Protein AF-A0A1C5D4K8-F1 (afdb_monomer_lite)

Radius of gyration: 14.83 Å; chains: 1; bounding box: 36×21×42 Å

Secondary structure (DSSP, 8-state):
-HHHHHHHHHHHHHHHTT--GGGS--EEE-SSSTTTTGGGS-HHHHHHHHHHHHTTT--EEEPPPP-TTSTT---HHHHHHIIIIIGGG---

pLDDT: mean 91.22, std 8.21, range [56.88, 98.19]

Structure (mmCIF, N/CA/C/O backbone):
data_AF-A0A1C5D4K8-F1
#
_entry.id   AF-A0A1C5D4K8-F1
#
loop_
_atom_site.group_PDB
_atom_site.id
_atom_site.type_symbol
_atom_site.label_atom_id
_atom_site.label_alt_id
_atom_site.label_comp_id
_atom_site.label_asym_id
_atom_site.label_entity_id
_atom_site.label_seq_id
_atom_site.pdbx_PDB_ins_code
_atom_site.Cartn_x
_atom_site.Cartn_y
_atom_site.Cartn_z
_atom_site.occupancy
_atom_site.B_iso_or_equiv
_atom_site.auth_seq_id
_atom_site.auth_comp_id
_atom_site.auth_asym_id
_atom_site.auth_atom_id
_atom_site.pdbx_PDB_model_num
ATOM 1 N N . ALA A 1 1 ? -9.056 9.742 -3.599 1.00 64.94 1 ALA A N 1
ATOM 2 C CA . ALA A 1 1 ? -10.451 10.151 -3.304 1.00 64.94 1 ALA A CA 1
ATOM 3 C C . ALA A 1 1 ? -11.399 8.954 -3.159 1.00 64.94 1 ALA A C 1
ATOM 5 O O . ALA A 1 1 ? -12.005 8.819 -2.104 1.00 64.94 1 ALA A O 1
ATOM 6 N N . ALA A 1 2 ? -11.522 8.067 -4.160 1.00 85.00 2 ALA A N 1
ATOM 7 C CA . ALA A 1 2 ? -12.464 6.937 -4.096 1.00 85.00 2 ALA A CA 1
ATOM 8 C C . ALA A 1 2 ? -12.190 5.955 -2.937 1.00 85.00 2 ALA A C 1
ATOM 10 O O . ALA A 1 2 ? -13.124 5.598 -2.223 1.00 85.00 2 ALA A O 1
ATOM 11 N N . ILE A 1 3 ? -10.921 5.583 -2.722 1.00 90.06 3 ILE A N 1
ATOM 12 C CA . ILE A 1 3 ? -10.505 4.655 -1.654 1.00 90.06 3 ILE A CA 1
ATOM 13 C C . ILE A 1 3 ? -10.756 5.252 -0.264 1.00 90.06 3 ILE A C 1
ATOM 15 O O . ILE A 1 3 ? -11.419 4.622 0.550 1.00 90.06 3 ILE A O 1
ATOM 19 N N . GLY A 1 4 ? -10.341 6.499 -0.013 1.00 92.06 4 GLY A N 1
ATOM 20 C CA . GLY A 1 4 ? -10.635 7.183 1.257 1.00 92.06 4 GLY A CA 1
ATOM 21 C C . GLY A 1 4 ? -12.135 7.202 1.581 1.00 92.06 4 GLY A C 1
ATOM 22 O O . GLY A 1 4 ? -12.541 6.829 2.675 1.00 92.06 4 GLY A O 1
ATOM 23 N N . GLY A 1 5 ? -12.987 7.484 0.588 1.00 94.69 5 GLY A N 1
ATOM 24 C CA . GLY A 1 5 ? -14.439 7.402 0.772 1.00 94.69 5 GLY A CA 1
ATOM 25 C C . GLY A 1 5 ? -14.971 5.981 1.028 1.00 94.69 5 GLY A C 1
ATOM 26 O O . GLY A 1 5 ? -16.022 5.832 1.647 1.00 94.69 5 GLY A O 1
ATOM 27 N N . GLN A 1 6 ? -14.298 4.924 0.556 1.00 94.12 6 GLN A N 1
ATOM 28 C CA . GLN A 1 6 ? -14.633 3.536 0.912 1.00 94.12 6 GLN A CA 1
ATOM 29 C C . GLN A 1 6 ? -14.269 3.239 2.371 1.00 94.12 6 GLN A C 1
ATOM 31 O O . GLN A 1 6 ? -15.103 2.681 3.082 1.00 94.12 6 GLN A O 1
ATOM 36 N N . ILE A 1 7 ? -13.085 3.667 2.819 1.00 95.50 7 ILE A N 1
ATOM 37 C CA . ILE A 1 7 ? -12.619 3.514 4.205 1.00 95.50 7 ILE A CA 1
ATOM 38 C C . ILE A 1 7 ? -13.553 4.233 5.186 1.00 95.50 7 ILE A C 1
ATOM 40 O O . ILE A 1 7 ? -13.984 3.637 6.170 1.00 95.50 7 ILE A O 1
ATOM 44 N N . GLU A 1 8 ? -13.968 5.465 4.884 1.00 96.19 8 GLU A N 1
ATOM 45 C CA . GLU A 1 8 ? -14.923 6.206 5.720 1.00 96.19 8 GLU A CA 1
ATOM 46 C C . GLU A 1 8 ? -16.270 5.482 5.864 1.00 96.19 8 GLU A C 1
ATOM 48 O O . GLU A 1 8 ? -16.845 5.410 6.955 1.00 96.19 8 GLU A O 1
ATOM 53 N N . ARG A 1 9 ? -16.797 4.932 4.762 1.00 96.94 9 ARG A N 1
ATOM 54 C CA . ARG A 1 9 ? -18.059 4.177 4.788 1.00 96.94 9 ARG A CA 1
ATOM 55 C C . ARG A 1 9 ? -17.922 2.865 5.553 1.00 96.94 9 ARG A C 1
ATOM 57 O O . ARG A 1 9 ? -18.848 2.509 6.277 1.00 96.94 9 ARG A O 1
ATOM 64 N N . LEU A 1 10 ? -16.787 2.178 5.416 1.00 96.81 10 LEU A N 1
ATOM 65 C CA . LEU A 1 10 ? -16.482 0.977 6.190 1.00 96.81 10 LEU A CA 1
ATOM 66 C C . LEU A 1 10 ? -16.436 1.293 7.689 1.00 96.81 10 LEU A C 1
ATOM 68 O O . LEU A 1 10 ? -17.107 0.623 8.467 1.00 96.81 10 LEU A O 1
ATOM 72 N N . GLY A 1 11 ? -15.725 2.354 8.081 1.00 96.69 11 GLY A N 1
ATOM 73 C CA . GLY A 1 11 ? -15.649 2.799 9.474 1.00 96.69 11 GLY A CA 1
ATOM 74 C C . GLY A 1 11 ? -17.026 3.099 10.070 1.00 96.69 11 GLY A C 1
ATOM 75 O O . GLY A 1 11 ? -17.326 2.666 11.181 1.00 96.69 11 GLY A O 1
ATOM 76 N N . ARG A 1 12 ? -17.907 3.758 9.305 1.00 98.06 12 ARG A N 1
ATOM 77 C CA . ARG A 1 12 ? -19.297 4.004 9.723 1.00 98.06 12 ARG A CA 1
ATOM 78 C C . ARG A 1 12 ? -20.084 2.709 9.926 1.00 98.06 12 ARG A C 1
ATOM 80 O O . ARG A 1 12 ? -20.738 2.565 10.952 1.00 98.06 12 ARG A O 1
ATOM 87 N N . ALA A 1 13 ? -19.990 1.770 8.986 1.00 98.06 13 ALA A N 1
ATOM 88 C CA . ALA A 1 13 ? -20.674 0.483 9.088 1.00 98.06 13 ALA A CA 1
ATOM 89 C C . ALA A 1 13 ? -20.181 -0.342 10.294 1.00 98.06 13 ALA A C 1
ATOM 91 O O . ALA A 1 13 ? -20.988 -0.952 10.991 1.00 98.06 13 ALA A O 1
ATOM 92 N N . CYS A 1 14 ? -18.875 -0.327 10.582 1.00 98.00 14 CYS A N 1
ATOM 93 C CA . CYS A 1 14 ? -18.316 -0.964 11.776 1.00 98.00 14 CYS A CA 1
ATOM 94 C C . CYS A 1 14 ? -18.842 -0.318 13.065 1.00 98.00 14 CYS A C 1
ATOM 96 O O . CYS A 1 14 ? -19.294 -1.032 13.959 1.00 98.00 14 CYS A O 1
ATOM 98 N N . ALA A 1 15 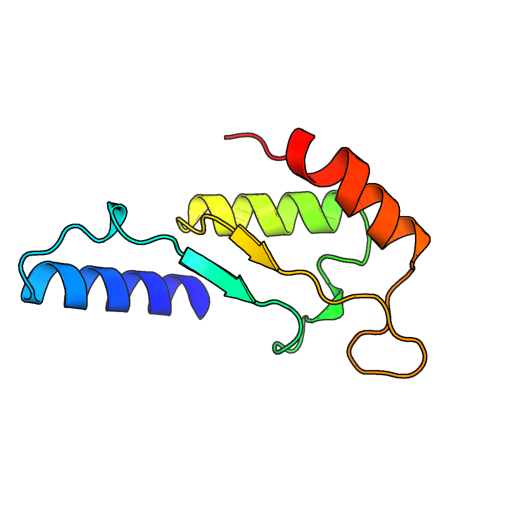? -18.869 1.017 13.134 1.00 97.25 15 ALA A N 1
ATOM 99 C CA . ALA A 1 15 ? -19.402 1.740 14.287 1.00 97.25 15 ALA A CA 1
ATOM 100 C C . ALA A 1 15 ? -20.890 1.428 14.537 1.00 97.25 15 ALA A C 1
ATOM 102 O O . ALA A 1 15 ? -21.279 1.172 15.675 1.00 97.25 15 ALA A O 1
ATOM 103 N N . GLU A 1 16 ? -21.713 1.381 13.483 1.00 98.19 16 GLU A N 1
ATOM 104 C CA . GLU A 1 16 ? -23.130 0.985 13.563 1.00 98.19 16 GLU A CA 1
ATOM 105 C C . GLU A 1 16 ? -23.310 -0.462 14.051 1.00 98.19 16 GLU A C 1
ATOM 107 O O . GLU A 1 16 ? -24.272 -0.766 14.757 1.00 98.19 16 GLU A O 1
ATOM 112 N N . ALA A 1 17 ? -22.369 -1.347 13.718 1.00 97.62 17 ALA A N 1
ATOM 113 C CA . ALA A 1 17 ? -22.356 -2.741 14.149 1.00 97.62 17 ALA A CA 1
ATOM 114 C C . ALA A 1 17 ? -21.710 -2.968 15.532 1.00 97.62 17 ALA A C 1
ATOM 116 O O . ALA A 1 17 ? -21.677 -4.107 15.997 1.00 97.62 17 ALA A O 1
ATOM 117 N N . GLY A 1 18 ? -21.186 -1.924 16.191 1.00 97.62 18 GLY A N 1
ATOM 118 C CA . GLY A 1 18 ? -20.465 -2.052 17.463 1.00 97.62 18 GLY A CA 1
ATOM 119 C C . GLY A 1 18 ? -19.121 -2.780 17.343 1.00 97.62 18 GLY A C 1
ATOM 120 O O . GLY A 1 18 ? -18.705 -3.454 18.282 1.00 97.62 18 GLY A O 1
ATOM 121 N N . ARG A 1 19 ? -18.462 -2.674 16.184 1.00 97.38 19 ARG A N 1
ATOM 122 C CA . ARG A 1 19 ? -17.189 -3.325 15.860 1.00 97.38 19 ARG A CA 1
ATOM 123 C C . ARG A 1 19 ? -16.085 -2.290 15.649 1.00 97.38 19 ARG A C 1
ATOM 125 O O . ARG A 1 19 ? -16.333 -1.245 15.051 1.00 97.38 19 ARG A O 1
ATOM 132 N N . ASP A 1 20 ? -14.864 -2.605 16.072 1.00 95.50 20 ASP A N 1
ATOM 133 C CA . ASP A 1 20 ? -13.691 -1.790 15.758 1.00 95.50 20 ASP A CA 1
ATOM 134 C C . ASP A 1 20 ? -13.238 -2.033 14.298 1.00 95.50 20 ASP A C 1
ATOM 136 O O . ASP A 1 20 ? -12.919 -3.169 13.933 1.00 95.50 20 ASP A O 1
ATOM 140 N N . PRO A 1 21 ? -13.217 -1.008 13.421 1.00 94.06 21 PRO A N 1
ATOM 141 C CA . PRO A 1 21 ? -12.679 -1.150 12.068 1.00 94.06 21 PRO A CA 1
ATOM 142 C C . PRO A 1 21 ? -11.168 -1.437 12.025 1.00 94.06 21 PRO A C 1
ATOM 144 O O . PRO A 1 21 ? -10.690 -1.879 10.982 1.00 94.06 21 PRO A O 1
ATOM 147 N N . GLY A 1 22 ? -10.426 -1.201 13.112 1.00 93.50 22 GLY A N 1
ATOM 148 C CA . GLY A 1 22 ? -9.009 -1.548 13.242 1.00 93.50 22 GLY A CA 1
ATOM 149 C C . GLY A 1 22 ? -8.740 -3.055 13.312 1.00 93.50 22 GLY A C 1
ATOM 150 O O . GLY A 1 22 ? -7.644 -3.487 12.989 1.00 93.50 22 GLY A O 1
ATOM 151 N N . GLU A 1 23 ? -9.745 -3.870 13.650 1.00 94.38 23 GLU A N 1
ATOM 152 C CA . GLU A 1 23 ? -9.646 -5.341 13.648 1.00 94.38 23 GLU A CA 1
ATOM 153 C C . GLU A 1 23 ? -9.789 -5.961 12.243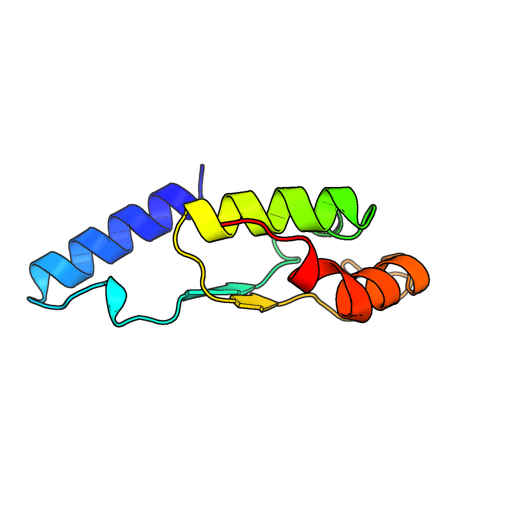 1.00 94.38 23 GLU A C 1
ATOM 155 O O . GLU A 1 23 ? -9.820 -7.184 12.097 1.00 94.38 23 GLU A O 1
ATOM 160 N N . LEU A 1 24 ? -9.996 -5.142 11.209 1.00 95.75 24 LEU A N 1
ATOM 161 C CA . LEU A 1 24 ? -10.130 -5.588 9.826 1.00 95.75 24 LEU A CA 1
ATOM 162 C C . LEU A 1 24 ? -8.828 -5.388 9.063 1.00 95.75 24 LEU A C 1
ATOM 164 O O . LEU A 1 24 ? -8.448 -4.242 8.816 1.00 95.75 24 LEU A O 1
ATOM 168 N N . ASP A 1 25 ? -8.264 -6.482 8.560 1.00 96.00 25 ASP A N 1
ATOM 169 C CA . ASP A 1 25 ? -7.241 -6.417 7.520 1.00 96.00 25 ASP A CA 1
ATOM 170 C C . ASP A 1 25 ? -7.861 -5.873 6.225 1.00 96.00 25 ASP A C 1
ATOM 172 O O . ASP A 1 25 ? -8.890 -6.356 5.731 1.00 96.00 25 ASP A O 1
ATOM 176 N N . LYS A 1 26 ? -7.247 -4.828 5.678 1.00 95.88 26 LYS A N 1
ATOM 177 C CA . LYS A 1 26 ? -7.697 -4.111 4.487 1.00 95.88 26 LYS A CA 1
ATOM 178 C C . LYS A 1 26 ? -6.690 -4.319 3.365 1.00 95.88 26 LYS A C 1
ATOM 180 O O . LYS A 1 26 ? -5.605 -3.746 3.358 1.00 95.88 26 LYS A O 1
ATOM 185 N N . ILE A 1 27 ? -7.091 -5.132 2.393 1.00 95.50 27 ILE A N 1
ATOM 186 C CA . ILE A 1 27 ? -6.268 -5.501 1.241 1.00 95.50 27 ILE A CA 1
ATOM 187 C C . ILE A 1 27 ? -6.676 -4.660 0.030 1.00 95.50 27 ILE A C 1
ATOM 189 O O . ILE A 1 27 ? -7.838 -4.675 -0.391 1.00 95.50 27 ILE A O 1
ATOM 193 N N . LEU A 1 28 ? -5.714 -3.966 -0.573 1.00 92.88 28 LEU A N 1
ATOM 194 C CA . LEU A 1 28 ? -5.891 -3.244 -1.826 1.00 92.88 28 LEU A CA 1
ATOM 195 C C . LEU A 1 28 ? -5.479 -4.110 -3.020 1.00 92.88 28 LEU A C 1
ATOM 197 O O . LEU A 1 28 ? -4.296 -4.356 -3.254 1.00 92.88 28 LEU A O 1
ATOM 201 N N . LEU A 1 29 ? -6.457 -4.504 -3.834 1.00 91.88 29 LEU A N 1
ATOM 202 C CA . LEU A 1 29 ? -6.205 -5.135 -5.129 1.00 91.88 29 LEU A CA 1
ATOM 203 C C . LEU A 1 29 ? -5.993 -4.070 -6.214 1.00 91.88 29 LEU A C 1
ATOM 205 O O . LEU A 1 29 ? -6.906 -3.303 -6.528 1.00 91.88 29 LEU A O 1
ATOM 209 N N . THR A 1 30 ? -4.787 -4.019 -6.782 1.00 89.12 30 THR A N 1
ATOM 210 C CA . THR A 1 30 ? -4.418 -3.043 -7.821 1.00 89.12 30 THR A CA 1
ATOM 211 C C . THR A 1 30 ? -4.822 -3.508 -9.226 1.00 89.12 30 THR A C 1
ATOM 213 O O . THR A 1 30 ? -5.333 -4.606 -9.403 1.00 89.12 30 THR A O 1
ATOM 216 N N . GLY A 1 31 ? -4.630 -2.667 -10.249 1.00 83.38 31 GLY A N 1
ATOM 217 C CA . GLY A 1 31 ? -4.762 -3.078 -11.656 1.00 83.38 31 GLY A CA 1
ATOM 218 C C . GLY A 1 31 ? -6.143 -2.895 -12.304 1.00 83.38 31 GLY A C 1
ATOM 219 O O . GLY A 1 31 ? -6.269 -3.068 -13.513 1.00 83.38 31 GLY A O 1
ATOM 220 N N . PHE A 1 32 ? -7.170 -2.500 -11.542 1.00 81.62 32 PHE A N 1
ATOM 221 C CA . PHE A 1 32 ? -8.546 -2.310 -12.042 1.00 81.62 32 PHE A CA 1
ATOM 222 C C . PHE A 1 32 ? -9.007 -0.844 -12.081 1.00 81.62 32 PHE A C 1
ATOM 224 O O . PHE A 1 32 ? -10.190 -0.565 -12.281 1.00 81.62 32 PHE A O 1
ATOM 231 N N . THR A 1 33 ? -8.087 0.102 -11.890 1.00 74.19 33 THR A N 1
ATOM 232 C CA . THR A 1 33 ? -8.340 1.544 -12.034 1.00 74.19 33 THR A CA 1
ATOM 233 C C . THR A 1 33 ? -7.629 2.092 -13.276 1.00 74.19 33 THR A C 1
ATOM 235 O O . THR A 1 33 ? -6.727 1.436 -13.799 1.00 74.19 33 THR A O 1
ATOM 238 N N . PRO A 1 34 ? -7.998 3.283 -13.786 1.00 66.75 34 PRO A N 1
ATOM 239 C CA . PRO A 1 34 ? -7.315 3.899 -14.928 1.00 66.75 34 PRO A CA 1
ATOM 240 C C . PRO A 1 34 ? -5.797 4.054 -14.737 1.00 66.75 34 PRO A C 1
ATOM 242 O O . PRO A 1 34 ? -5.048 4.048 -15.707 1.00 66.75 34 PRO A O 1
ATOM 245 N N . GLU A 1 35 ? -5.336 4.149 -13.490 1.00 65.69 35 GLU A N 1
ATOM 246 C CA . GLU A 1 35 ? -3.927 4.252 -13.106 1.00 65.69 35 GLU A CA 1
ATOM 247 C C . GLU A 1 35 ? -3.242 2.883 -12.896 1.00 65.69 35 GLU A C 1
ATOM 249 O O . GLU A 1 35 ? -2.186 2.825 -12.271 1.00 65.69 35 GLU A O 1
ATOM 254 N N . ALA A 1 36 ? -3.821 1.785 -13.402 1.00 67.31 36 ALA A N 1
ATOM 255 C CA . ALA A 1 36 ? -3.456 0.387 -13.123 1.00 67.31 36 ALA A CA 1
ATOM 256 C C . ALA A 1 36 ? -1.950 0.059 -13.134 1.00 67.31 36 ALA A C 1
ATOM 258 O O . ALA A 1 36 ? -1.492 -0.691 -12.276 1.00 67.31 36 ALA A O 1
ATOM 259 N N . ALA A 1 37 ? -1.184 0.616 -14.078 1.00 69.25 37 ALA A N 1
ATOM 260 C CA . ALA A 1 37 ? 0.261 0.384 -14.193 1.00 69.25 37 ALA A CA 1
ATOM 261 C C . ALA A 1 37 ? 1.122 1.449 -13.485 1.00 69.25 37 ALA A C 1
ATOM 263 O O . ALA A 1 37 ? 2.333 1.282 -13.362 1.00 69.25 37 ALA A O 1
ATOM 264 N N . GLY A 1 38 ? 0.512 2.539 -13.009 1.00 82.38 38 GLY A N 1
ATOM 265 C CA . GLY A 1 38 ? 1.176 3.670 -12.358 1.00 82.38 38 GLY A CA 1
ATOM 266 C C . GLY A 1 38 ? 2.168 3.277 -11.255 1.00 82.38 38 GLY A C 1
ATOM 267 O O . GLY A 1 38 ? 3.327 3.691 -11.348 1.00 82.38 38 GLY A O 1
ATOM 268 N N . PRO A 1 39 ? 1.787 2.448 -10.260 1.00 89.81 39 PRO A N 1
ATOM 269 C CA . PRO A 1 39 ? 2.707 2.052 -9.193 1.00 89.81 39 PRO A CA 1
ATOM 270 C C . PRO A 1 39 ? 3.863 1.159 -9.668 1.00 89.81 39 PRO A C 1
ATOM 272 O O . PRO A 1 39 ? 4.855 1.056 -8.966 1.00 89.81 39 PRO A O 1
ATOM 275 N N . LEU A 1 40 ? 3.781 0.539 -10.851 1.00 93.50 40 LEU A N 1
ATOM 276 C CA . LEU A 1 40 ? 4.845 -0.312 -11.405 1.00 93.50 40 LEU A CA 1
ATOM 277 C C . LEU A 1 40 ? 5.750 0.428 -12.406 1.00 93.50 40 LEU A C 1
ATOM 279 O O . LEU A 1 40 ? 6.551 -0.199 -13.095 1.00 93.50 40 LEU A O 1
ATOM 283 N N . SER A 1 41 ? 5.626 1.754 -12.511 1.00 92.88 41 SER A N 1
ATOM 284 C CA . SER A 1 41 ? 6.455 2.570 -13.410 1.00 92.88 41 SER A CA 1
ATOM 285 C C . SER A 1 41 ? 7.878 2.808 -12.882 1.00 92.88 41 SER A C 1
ATOM 287 O O . SER A 1 41 ? 8.799 3.018 -13.672 1.00 92.88 41 SER A O 1
ATOM 289 N N . SER A 1 42 ? 8.075 2.747 -11.562 1.00 95.12 42 SER A N 1
ATOM 290 C CA . SER A 1 42 ? 9.372 2.781 -10.878 1.00 95.12 42 SER A CA 1
ATOM 291 C C . SER A 1 42 ? 9.225 2.307 -9.425 1.00 95.12 42 SER A C 1
ATOM 293 O O . SER A 1 42 ? 8.111 2.208 -8.912 1.00 95.12 42 SER A O 1
ATOM 295 N N . VAL A 1 43 ? 10.347 2.049 -8.739 1.00 95.44 43 VAL A N 1
ATOM 296 C CA . VAL A 1 43 ? 10.340 1.744 -7.294 1.00 95.44 43 VAL A CA 1
ATOM 297 C C . VAL A 1 43 ? 9.804 2.935 -6.491 1.00 95.44 43 VAL A C 1
ATOM 299 O O . VAL A 1 43 ? 8.934 2.749 -5.649 1.00 95.44 43 VAL A O 1
ATOM 302 N N . ASP A 1 44 ? 10.234 4.160 -6.802 1.00 95.19 44 ASP A N 1
ATOM 303 C CA . ASP A 1 44 ? 9.753 5.368 -6.114 1.00 95.19 44 ASP A CA 1
ATOM 304 C C . ASP A 1 44 ? 8.240 5.565 -6.285 1.00 95.19 44 ASP A C 1
ATOM 306 O O . ASP A 1 44 ? 7.544 5.902 -5.329 1.00 95.19 44 ASP A O 1
ATOM 310 N N . ALA A 1 45 ? 7.709 5.305 -7.487 1.00 94.25 45 ALA A N 1
ATOM 311 C CA . ALA A 1 45 ? 6.273 5.385 -7.747 1.00 94.25 45 ALA A CA 1
ATOM 312 C C . ALA A 1 45 ? 5.492 4.357 -6.918 1.00 94.25 45 ALA A C 1
ATOM 314 O O . ALA A 1 45 ? 4.415 4.672 -6.405 1.00 94.25 45 ALA A O 1
ATOM 315 N N . PHE A 1 46 ? 6.037 3.147 -6.757 1.00 94.88 46 PHE A N 1
ATOM 316 C CA . PHE A 1 46 ? 5.475 2.150 -5.853 1.00 94.88 46 PHE A CA 1
ATOM 317 C C . PHE A 1 46 ? 5.505 2.628 -4.402 1.00 94.88 46 PHE A C 1
ATOM 319 O O . PHE A 1 46 ? 4.479 2.548 -3.737 1.00 94.88 46 PHE A O 1
ATOM 326 N N . VAL A 1 47 ? 6.635 3.144 -3.913 1.00 95.56 47 VAL A N 1
ATOM 327 C CA . VAL A 1 47 ? 6.779 3.593 -2.518 1.00 95.56 47 VAL A CA 1
ATOM 328 C C . VAL A 1 47 ? 5.821 4.746 -2.212 1.00 95.56 47 VAL A C 1
ATOM 330 O O . VAL A 1 47 ? 5.114 4.701 -1.208 1.00 95.56 47 VAL A O 1
ATOM 333 N N . GLU A 1 48 ? 5.709 5.737 -3.100 1.00 93.88 48 GLU A N 1
ATOM 334 C CA . GLU A 1 48 ? 4.754 6.844 -2.948 1.00 93.88 48 GLU A CA 1
ATOM 335 C C . GLU A 1 48 ? 3.299 6.351 -2.980 1.00 93.88 48 GLU A C 1
ATOM 337 O O . GLU A 1 48 ? 2.434 6.836 -2.244 1.00 93.88 48 GLU A O 1
ATOM 342 N N . PHE A 1 49 ? 2.992 5.392 -3.856 1.00 93.31 49 PHE A N 1
ATOM 343 C CA . PHE A 1 49 ? 1.678 4.765 -3.887 1.00 93.31 49 PHE A CA 1
ATOM 344 C C . PHE A 1 49 ? 1.409 4.021 -2.577 1.00 93.31 49 PHE A C 1
ATOM 346 O O . PHE A 1 49 ? 0.381 4.265 -1.952 1.00 93.31 49 PHE A O 1
ATOM 353 N N . ALA A 1 50 ? 2.319 3.157 -2.138 1.00 93.75 50 ALA A N 1
ATOM 354 C CA . ALA A 1 50 ? 2.152 2.335 -0.952 1.00 93.75 50 ALA A CA 1
ATOM 355 C C . ALA A 1 50 ? 2.029 3.177 0.322 1.00 93.75 50 ALA A C 1
ATOM 357 O O . ALA A 1 50 ? 1.086 2.968 1.080 1.00 93.75 50 ALA A O 1
ATOM 358 N N . GLY A 1 51 ? 2.880 4.194 0.494 1.00 93.69 51 GLY A N 1
ATOM 359 C CA . GLY A 1 51 ? 2.819 5.120 1.628 1.00 93.69 51 GLY A CA 1
ATOM 360 C C . GLY A 1 51 ? 1.464 5.822 1.736 1.00 93.69 51 GLY A C 1
ATOM 361 O O . GLY A 1 51 ? 0.811 5.754 2.772 1.00 93.69 51 GLY A O 1
ATOM 362 N N . ARG A 1 52 ? 0.951 6.384 0.634 1.00 92.81 52 ARG A N 1
ATOM 363 C CA . ARG A 1 52 ? -0.378 7.027 0.630 1.00 92.81 52 ARG A CA 1
ATOM 364 C C . ARG A 1 52 ? -1.524 6.075 0.969 1.00 92.81 52 ARG A C 1
ATOM 366 O O . ARG A 1 52 ? -2.552 6.517 1.472 1.00 92.81 52 ARG A O 1
ATOM 373 N N . HIS A 1 53 ? -1.405 4.789 0.643 1.00 93.00 53 HIS A N 1
ATOM 374 C CA . HIS A 1 53 ? -2.438 3.805 0.980 1.00 93.00 53 HIS A CA 1
ATOM 375 C C . HIS A 1 53 ? -2.295 3.293 2.417 1.00 93.00 53 HIS A C 1
ATOM 377 O O . HIS A 1 53 ? -3.318 3.062 3.061 1.00 93.00 53 HIS A O 1
ATOM 383 N N . ALA A 1 54 ? -1.071 3.205 2.939 1.00 93.31 54 ALA A N 1
ATOM 384 C CA . ALA A 1 54 ? -0.811 2.953 4.352 1.00 93.31 54 ALA A CA 1
ATOM 385 C C . ALA A 1 54 ? -1.383 4.083 5.230 1.00 93.31 54 ALA A C 1
ATOM 387 O O . ALA A 1 54 ? -2.099 3.805 6.187 1.00 93.31 54 ALA A O 1
ATOM 388 N N . GLU A 1 55 ? -1.212 5.353 4.837 1.00 93.00 55 GLU A N 1
ATOM 389 C CA . GLU A 1 55 ? -1.836 6.514 5.503 1.00 93.00 55 GLU A CA 1
ATOM 390 C C . GLU A 1 55 ? -3.377 6.442 5.531 1.00 93.00 55 GLU A C 1
ATOM 392 O O . GLU A 1 55 ? -4.023 7.006 6.415 1.00 93.00 55 GLU A O 1
ATOM 397 N N . LEU A 1 56 ? -3.989 5.737 4.572 1.00 92.94 56 LEU A N 1
ATOM 398 C CA . LEU A 1 56 ? -5.433 5.483 4.525 1.00 92.94 56 LEU A CA 1
ATOM 399 C C . LEU A 1 56 ? -5.860 4.236 5.324 1.00 92.94 56 LEU A C 1
ATOM 401 O O . LEU A 1 56 ? -7.052 3.923 5.356 1.00 92.94 56 LEU A O 1
ATOM 405 N N . GLY A 1 57 ? -4.920 3.532 5.957 1.00 93.38 57 GLY A N 1
ATOM 406 C CA . GLY A 1 57 ? -5.160 2.341 6.772 1.00 93.38 57 GLY A CA 1
ATOM 407 C C . GLY A 1 57 ? -5.291 1.036 5.982 1.00 93.38 57 GLY A C 1
ATOM 408 O O . GLY A 1 57 ? -5.996 0.134 6.441 1.00 93.38 57 GLY A O 1
ATOM 409 N N . MET A 1 58 ? -4.689 0.953 4.788 1.00 94.38 58 MET A N 1
ATOM 410 C CA . MET A 1 58 ? -4.518 -0.316 4.071 1.00 94.38 58 MET A CA 1
ATOM 411 C C . MET A 1 58 ? -3.354 -1.107 4.660 1.00 94.38 58 MET A C 1
ATOM 413 O O . MET A 1 58 ? -2.281 -0.552 4.884 1.00 94.38 58 MET A O 1
ATOM 417 N N . ASP A 1 59 ? -3.569 -2.406 4.831 1.00 94.75 59 ASP A N 1
ATOM 418 C CA . ASP A 1 59 ? -2.622 -3.325 5.462 1.00 94.75 59 ASP A CA 1
ATOM 419 C C . ASP A 1 59 ? -1.807 -4.098 4.411 1.00 94.75 59 ASP A C 1
ATOM 421 O O . ASP A 1 59 ? -0.634 -4.403 4.613 1.00 94.75 59 ASP A O 1
ATOM 425 N N . GLU A 1 60 ? -2.403 -4.367 3.245 1.00 94.69 60 GLU A N 1
ATOM 426 C CA . GLU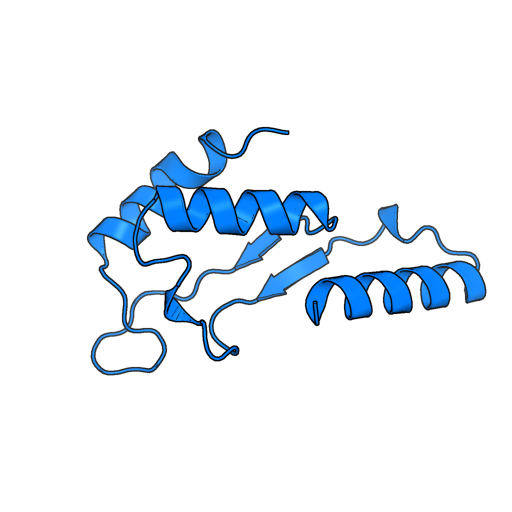 A 1 60 ? -1.748 -5.094 2.157 1.00 94.69 60 GLU A CA 1
ATOM 427 C C . GLU A 1 60 ? -2.033 -4.476 0.786 1.00 94.69 60 GLU A C 1
ATOM 429 O O . GLU A 1 60 ? -3.116 -3.945 0.523 1.00 94.69 60 GLU A O 1
ATOM 434 N N . ILE A 1 61 ? -1.069 -4.607 -0.129 1.00 93.19 61 ILE A N 1
ATOM 435 C CA . ILE A 1 61 ? -1.205 -4.223 -1.536 1.00 93.19 61 ILE A CA 1
ATOM 436 C C . ILE A 1 61 ? -0.876 -5.432 -2.402 1.00 93.19 61 ILE A C 1
ATOM 438 O O . ILE A 1 61 ? 0.221 -5.985 -2.338 1.00 93.19 61 ILE A O 1
ATOM 442 N N . VAL A 1 62 ? -1.819 -5.811 -3.261 1.00 93.12 62 VAL A N 1
ATOM 443 C CA . VAL A 1 62 ? -1.651 -6.912 -4.208 1.00 93.12 62 VAL A CA 1
ATOM 444 C C . VAL A 1 62 ? -1.291 -6.346 -5.572 1.00 93.12 62 VAL A C 1
ATOM 446 O O . VAL A 1 62 ? -2.071 -5.604 -6.176 1.00 93.12 62 VAL A O 1
ATOM 449 N N . LEU A 1 63 ? -0.113 -6.725 -6.064 1.00 91.94 63 LEU A N 1
ATOM 450 C CA . LEU A 1 63 ? 0.378 -6.404 -7.401 1.00 91.94 63 LEU A CA 1
ATOM 451 C C . LEU A 1 63 ? 0.133 -7.577 -8.351 1.00 91.94 63 LEU A C 1
ATOM 453 O O . LEU A 1 63 ? 0.411 -8.730 -8.021 1.00 91.94 63 LEU A O 1
ATOM 457 N N . HIS A 1 64 ? -0.362 -7.283 -9.551 1.00 92.31 64 HIS A N 1
ATOM 458 C CA . HIS A 1 64 ? -0.497 -8.299 -10.589 1.00 92.31 64 HIS A CA 1
ATOM 459 C C . HIS A 1 64 ? 0.861 -8.667 -11.185 1.00 92.31 64 HIS A C 1
ATOM 461 O O . HIS A 1 64 ? 1.703 -7.803 -11.422 1.00 92.31 64 HIS A O 1
ATOM 467 N N . TRP A 1 65 ? 1.041 -9.959 -11.469 1.00 93.56 65 TRP A N 1
ATOM 468 C CA . TRP A 1 65 ? 2.192 -10.440 -12.224 1.00 93.56 65 TRP A CA 1
ATOM 469 C C . TRP A 1 65 ? 2.250 -9.759 -13.603 1.00 93.56 65 TRP A C 1
ATOM 471 O O . TRP A 1 65 ? 1.212 -9.704 -14.274 1.00 93.56 65 TRP A O 1
ATOM 481 N N . PRO A 1 66 ? 3.426 -9.291 -14.061 1.00 94.06 66 PRO A N 1
ATOM 482 C CA . PRO A 1 66 ? 3.559 -8.690 -15.381 1.00 94.06 66 PRO A CA 1
ATOM 483 C C . PRO A 1 66 ? 3.232 -9.684 -16.502 1.00 94.06 66 PRO A C 1
ATOM 485 O O . PRO A 1 66 ? 3.905 -10.703 -16.671 1.00 94.06 66 PRO A O 1
ATOM 488 N N . ILE A 1 67 ? 2.204 -9.380 -17.297 1.00 93.62 67 ILE A N 1
ATOM 489 C CA . ILE A 1 67 ? 1.807 -10.189 -18.460 1.00 93.62 67 ILE A CA 1
ATOM 490 C C . ILE A 1 67 ? 1.935 -9.318 -19.719 1.00 93.62 67 ILE A C 1
ATOM 492 O O . ILE A 1 67 ? 1.150 -8.374 -19.868 1.00 93.62 67 ILE A O 1
ATOM 496 N N . PRO A 1 68 ? 2.891 -9.611 -20.626 1.00 93.00 68 PRO A N 1
ATOM 497 C CA . PRO A 1 68 ? 3.040 -8.892 -21.890 1.00 93.00 68 PRO A CA 1
ATOM 498 C C . PRO A 1 68 ? 1.738 -8.849 -22.700 1.00 93.00 68 PRO A C 1
ATOM 500 O O . PRO A 1 68 ? 0.937 -9.780 -22.643 1.00 93.00 68 PRO A O 1
ATOM 503 N N . ASP A 1 69 ? 1.536 -7.758 -23.443 1.00 91.06 69 ASP A N 1
ATOM 504 C CA . ASP A 1 69 ? 0.373 -7.544 -24.321 1.00 91.06 69 ASP A CA 1
ATOM 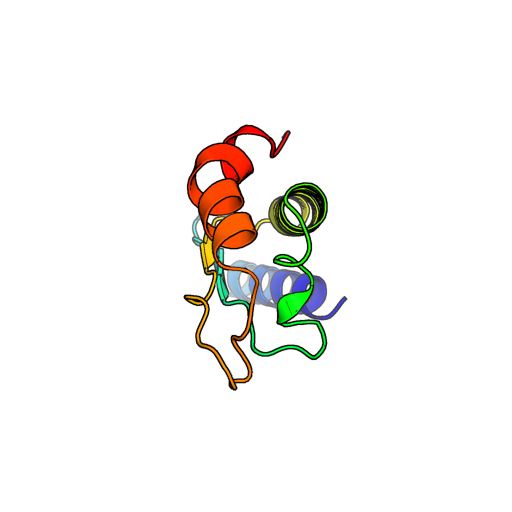505 C C . ASP A 1 69 ? -0.998 -7.616 -23.613 1.00 91.06 69 ASP A C 1
ATOM 507 O O . ASP A 1 69 ? -2.013 -7.981 -24.209 1.00 91.06 69 ASP A O 1
ATOM 511 N N . SER A 1 70 ? -1.049 -7.245 -22.329 1.00 89.69 70 SER A N 1
ATOM 512 C CA . SER A 1 70 ? -2.273 -7.237 -21.520 1.00 89.69 70 SER A CA 1
ATOM 513 C C . SER A 1 70 ? -2.446 -5.940 -20.724 1.00 89.69 70 SER A C 1
ATOM 515 O O . SER A 1 70 ? -1.552 -5.098 -20.665 1.00 89.69 70 SER A O 1
ATOM 517 N N . ILE A 1 71 ? -3.587 -5.801 -20.041 1.00 87.19 71 ILE A N 1
ATOM 518 C CA . ILE A 1 71 ? -3.826 -4.703 -19.087 1.00 87.19 71 ILE A CA 1
ATOM 519 C C . ILE A 1 71 ? -2.889 -4.742 -17.866 1.00 87.19 71 ILE A C 1
ATOM 521 O O . ILE A 1 71 ? -2.783 -3.754 -17.149 1.00 87.19 71 ILE A O 1
ATOM 525 N N . PHE A 1 72 ? -2.206 -5.869 -17.644 1.00 91.00 72 PHE A N 1
ATOM 526 C CA . PHE A 1 72 ? -1.217 -6.071 -16.585 1.00 91.00 72 PHE A CA 1
ATOM 527 C C . PHE A 1 72 ? 0.219 -6.030 -17.126 1.00 91.00 72 PHE A C 1
ATOM 529 O O . PHE A 1 72 ? 1.137 -6.555 -16.498 1.00 91.00 72 PHE A O 1
ATOM 536 N N . ALA A 1 73 ? 0.435 -5.462 -18.315 1.00 91.25 73 ALA A N 1
ATOM 537 C CA . ALA A 1 73 ? 1.778 -5.264 -18.836 1.00 91.25 73 ALA A CA 1
ATOM 538 C C . ALA A 1 73 ? 2.543 -4.253 -17.961 1.00 91.25 73 ALA A C 1
ATOM 540 O O . ALA A 1 73 ? 2.085 -3.133 -17.735 1.00 91.25 73 ALA A O 1
ATOM 541 N N . ALA A 1 74 ? 3.721 -4.658 -17.493 1.00 93.19 74 ALA A N 1
ATOM 542 C CA . ALA A 1 74 ? 4.658 -3.840 -16.732 1.00 93.19 74 ALA A CA 1
ATOM 543 C C . ALA A 1 74 ? 6.091 -4.321 -17.003 1.00 93.19 74 ALA A C 1
ATOM 545 O O . ALA A 1 74 ? 6.296 -5.428 -17.508 1.00 93.19 74 ALA A O 1
ATOM 546 N N . ASP A 1 75 ? 7.084 -3.497 -16.672 1.00 94.81 75 ASP A N 1
ATOM 547 C CA . ASP A 1 75 ? 8.485 -3.911 -16.739 1.00 94.81 75 ASP A CA 1
ATOM 548 C C . ASP A 1 75 ? 8.772 -4.949 -15.641 1.00 94.81 75 ASP A C 1
ATOM 550 O O . ASP A 1 75 ? 8.612 -4.675 -14.448 1.00 94.81 75 ASP A O 1
ATOM 554 N N . LEU A 1 76 ? 9.184 -6.155 -16.044 1.00 96.06 76 LEU A N 1
ATOM 555 C CA . LEU A 1 76 ? 9.452 -7.250 -15.110 1.00 96.06 76 LEU A CA 1
ATOM 556 C C . LEU A 1 76 ? 10.610 -6.923 -14.155 1.00 96.06 76 LEU A C 1
ATOM 558 O O . LEU A 1 76 ? 10.539 -7.271 -12.982 1.00 96.06 76 LEU A O 1
ATOM 562 N N . GLY A 1 77 ? 11.639 -6.213 -14.621 1.00 97.12 77 GLY A N 1
ATOM 563 C CA . GLY A 1 77 ? 12.775 -5.831 -13.786 1.00 97.12 77 GLY A CA 1
ATOM 564 C C . GLY A 1 77 ? 12.404 -4.788 -12.730 1.00 97.12 77 GLY A C 1
ATOM 565 O O . GLY A 1 77 ? 12.925 -4.825 -11.617 1.00 97.12 77 GLY A O 1
ATOM 566 N N . VAL A 1 78 ? 11.483 -3.869 -13.038 1.00 96.00 78 VAL A N 1
ATOM 567 C CA . VAL A 1 78 ? 10.908 -2.954 -12.036 1.00 96.00 78 VAL A CA 1
ATOM 568 C C . VAL A 1 78 ? 10.054 -3.725 -11.031 1.00 96.00 78 VAL A C 1
ATOM 570 O O . VAL A 1 78 ? 10.206 -3.514 -9.829 1.00 96.00 78 VAL A O 1
ATOM 573 N N . PHE A 1 79 ? 9.207 -4.648 -11.497 1.00 95.81 79 PHE A N 1
ATOM 574 C CA . PHE A 1 79 ? 8.395 -5.497 -10.622 1.00 95.81 79 PHE A CA 1
ATOM 575 C C . PHE A 1 79 ? 9.255 -6.307 -9.639 1.00 95.81 79 PHE A C 1
ATOM 577 O O . PHE A 1 79 ? 8.989 -6.305 -8.439 1.00 95.81 79 PHE A O 1
ATOM 584 N N . GLU A 1 80 ? 10.316 -6.957 -10.123 1.00 96.88 80 GLU A N 1
ATOM 585 C CA . GLU A 1 80 ? 11.242 -7.729 -9.287 1.00 96.88 80 GLU A CA 1
ATOM 586 C C . GLU A 1 80 ? 11.929 -6.852 -8.234 1.00 96.88 80 GLU A C 1
ATOM 588 O O . GLU A 1 80 ? 12.006 -7.236 -7.067 1.00 96.88 80 GLU A O 1
ATOM 593 N N . LYS A 1 81 ? 12.369 -5.644 -8.609 1.00 97.25 81 LYS A N 1
ATOM 594 C CA . LYS A 1 81 ? 12.944 -4.684 -7.653 1.00 97.25 81 LYS A CA 1
ATOM 595 C C . LYS A 1 81 ? 11.942 -4.267 -6.584 1.00 97.25 81 LYS A C 1
ATOM 597 O O . LYS A 1 81 ? 12.293 -4.239 -5.412 1.00 97.25 81 LYS A O 1
ATOM 602 N N . ILE A 1 82 ? 10.695 -3.987 -6.958 1.00 95.81 82 ILE A N 1
ATOM 603 C CA . ILE A 1 82 ? 9.629 -3.671 -5.997 1.00 95.81 82 ILE A CA 1
ATOM 604 C C . ILE A 1 82 ? 9.428 -4.832 -5.016 1.00 95.81 82 ILE A C 1
ATOM 606 O O . ILE A 1 82 ? 9.393 -4.606 -3.809 1.00 95.81 82 ILE A O 1
ATOM 610 N N . ALA A 1 83 ? 9.349 -6.068 -5.513 1.00 93.69 83 ALA A N 1
ATOM 611 C CA . ALA A 1 83 ? 9.140 -7.249 -4.678 1.00 93.69 83 ALA A CA 1
ATOM 612 C C . ALA A 1 83 ? 10.290 -7.505 -3.685 1.00 93.69 83 ALA A C 1
ATOM 614 O O . ALA A 1 83 ? 10.057 -8.034 -2.600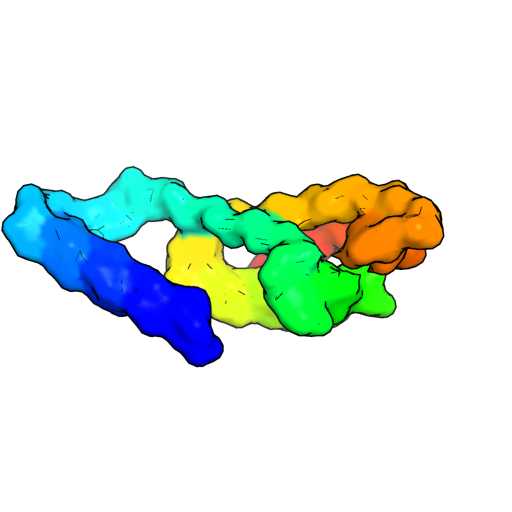 1.00 93.69 83 ALA A O 1
ATOM 615 N N . LEU A 1 84 ? 11.523 -7.140 -4.049 1.00 95.12 84 LEU A N 1
ATOM 616 C CA . LEU A 1 84 ? 12.713 -7.346 -3.218 1.00 95.12 84 LEU A CA 1
ATOM 617 C C . LEU A 1 84 ? 13.009 -6.173 -2.273 1.00 95.12 84 LEU A C 1
ATOM 619 O O . LEU A 1 84 ? 13.494 -6.390 -1.165 1.00 95.12 84 LEU A O 1
ATOM 623 N N . GLU A 1 85 ? 12.750 -4.940 -2.710 1.00 94.06 85 GLU A N 1
ATOM 624 C CA . GLU A 1 85 ? 13.267 -3.727 -2.064 1.00 94.06 85 GLU A CA 1
ATOM 625 C C . GLU A 1 85 ? 12.174 -2.731 -1.664 1.00 94.06 85 GLU A C 1
ATOM 627 O O . GLU A 1 85 ? 12.413 -1.883 -0.805 1.00 94.06 85 GLU A O 1
ATOM 632 N N . GLY A 1 86 ? 10.990 -2.798 -2.278 1.00 90.62 86 GLY A N 1
ATOM 633 C CA . GLY A 1 86 ? 9.955 -1.769 -2.158 1.00 90.62 86 GLY A CA 1
ATOM 634 C C . GLY A 1 86 ? 9.392 -1.648 -0.745 1.00 90.62 86 GLY A C 1
ATOM 635 O O . GLY A 1 86 ? 9.299 -0.545 -0.216 1.00 90.62 86 GLY A O 1
ATOM 636 N N . THR A 1 87 ? 9.076 -2.772 -0.097 1.00 87.31 87 THR A N 1
ATOM 637 C CA . THR A 1 87 ? 8.478 -2.776 1.251 1.00 87.31 87 THR A CA 1
ATOM 638 C C . THR A 1 87 ? 9.387 -2.137 2.299 1.00 87.31 87 THR A C 1
ATOM 640 O O . THR A 1 87 ? 8.911 -1.411 3.163 1.00 87.31 87 THR A O 1
ATOM 643 N N . ALA A 1 88 ? 10.703 -2.355 2.208 1.00 91.06 88 ALA A N 1
ATOM 644 C CA . ALA A 1 88 ? 11.669 -1.813 3.167 1.00 91.06 88 ALA A CA 1
ATOM 645 C C . ALA A 1 88 ? 11.822 -0.281 3.088 1.00 91.06 88 ALA A C 1
ATOM 647 O O . ALA A 1 88 ? 12.442 0.317 3.964 1.00 91.06 88 ALA A O 1
ATOM 648 N N . GLN A 1 89 ? 11.292 0.341 2.034 1.00 91.75 89 GLN A N 1
ATOM 649 C CA . GLN A 1 89 ? 11.386 1.779 1.777 1.00 91.75 89 GLN A CA 1
ATOM 650 C C . GLN A 1 89 ? 10.105 2.534 2.149 1.00 91.75 89 GLN A C 1
ATOM 652 O O . GLN A 1 89 ? 10.071 3.759 2.051 1.00 91.75 89 GLN A O 1
ATOM 657 N N . ILE A 1 90 ? 9.061 1.827 2.589 1.00 87.31 90 ILE A N 1
ATOM 658 C CA . ILE A 1 90 ? 7.835 2.439 3.097 1.00 87.31 90 ILE A CA 1
ATOM 659 C C . ILE A 1 90 ? 8.120 2.897 4.531 1.00 87.31 90 ILE A C 1
ATOM 661 O O . ILE A 1 90 ? 8.330 2.078 5.423 1.00 87.31 90 ILE A O 1
ATOM 665 N N . THR A 1 91 ? 8.184 4.207 4.744 1.00 72.94 91 THR A N 1
ATOM 666 C CA . THR A 1 91 ? 8.330 4.804 6.078 1.00 72.94 91 THR A CA 1
ATOM 667 C C . THR A 1 91 ? 6.961 5.012 6.720 1.00 72.94 91 THR A C 1
ATOM 669 O O . THR A 1 91 ? 6.055 5.486 6.034 1.00 72.94 91 THR A O 1
ATOM 672 N N . GLU A 1 92 ? 6.838 4.679 8.011 1.00 56.88 92 GLU A N 1
ATOM 673 C CA . GLU A 1 92 ? 5.683 5.031 8.863 1.00 56.88 92 GLU A CA 1
A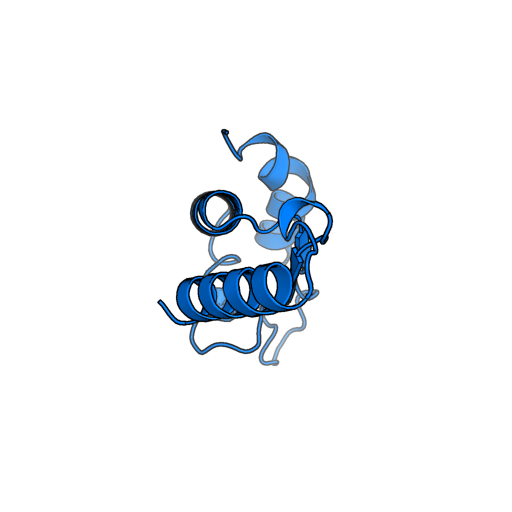TOM 674 C C . GLU A 1 92 ? 5.543 6.543 9.092 1.00 56.88 92 GLU A C 1
ATOM 676 O O . GLU A 1 92 ? 6.587 7.237 9.185 1.00 56.88 92 GLU A O 1
#

Foldseek 3Di:
DVLLVVLVVLCVVCVVVVHHPLVDAAEAEALPDPCRCQLLQALVSVLVVVLVVVVSVHDYYDQDDADPPDSNHHDNVSVVCCVVPNVVSNDD

Sequence (92 aa):
AAIGGQIERLGRACAEAGRDPGELDKILLTGFTPEAAGPLSSVDAFVEFAGRHAELGMDEIVLHWPIPDSIFAADLGVFEKIALEGTAQITE